Protein AF-A0A1C6L2U5-F1 (afdb_monomer)

Foldseek 3Di:
DDDPDPDDDDPVVVVVVVVVVVVVCVVPVVVVVVVQLVVLLVLVLVVQVVLQVLVLVCVVVVQADADDPPPDPSPWQWQPDCDRSNVVSNVSVVDRDAGRNLPRWIKTWHQHPVRDIWIWTQRPPPDRDTATQPPAAACVVPVPHPNHD

Sequence (149 aa):
MCKDKKRAFTLVELIIVIAIIGILAAIALPKFGEVRKNANINADIANAKIIAEATNVLLAEDKITPFNEDGDYNGNLFVGDSDGYSGALTSYLQSDIKGKYTKDGDFVVQIFPDLSVQVYIYPIEGNSNLINIYPRPTKAQQPNNPYAE

Nearest PDB structures (foldseek):
  4fma-assembly1_A  TM=2.923E-01  e=5.246E+00  Escherichia coli

Secondary structure (DSSP, 8-state):
-------PPPHHHHHHHHHHHHHHHHHHHHHHHHHHHHHHHHHHHHHHHHHHHHHHHHHHTTSS-PPPTT-SS---EETT--SHHHHHHHHHHTS--B-TTTTSPEEEEEE-TTS-EEEEEE-SSS--PPEEEESPPPTTT-TT-TT--

Solvent-accessible surface area (backbone atoms only — not comparable to full-atom values): 8428 Å² total; per-residue (Å²): 134,88,78,83,77,80,82,78,83,54,72,65,62,54,53,53,51,54,51,54,51,49,58,54,47,66,64,48,56,69,53,50,56,55,53,52,49,53,51,23,44,51,50,39,42,55,50,33,47,54,49,47,54,51,49,53,53,35,41,75,66,69,66,39,72,50,40,54,96,82,75,63,96,43,62,79,29,37,48,64,37,74,58,75,58,19,19,56,53,22,61,71,62,74,51,79,60,57,26,60,63,47,67,62,8,44,35,31,37,44,38,38,81,87,71,49,66,37,24,26,32,37,40,71,76,91,40,90,61,74,42,70,38,24,71,69,41,40,38,89,81,37,73,87,45,90,62,35,90

Structure (mmCIF, N/CA/C/O backbone):
data_AF-A0A1C6L2U5-F1
#
_entry.id   AF-A0A1C6L2U5-F1
#
loop_
_atom_site.group_PDB
_atom_site.id
_atom_site.type_symbol
_atom_site.label_atom_id
_atom_site.label_alt_id
_atom_s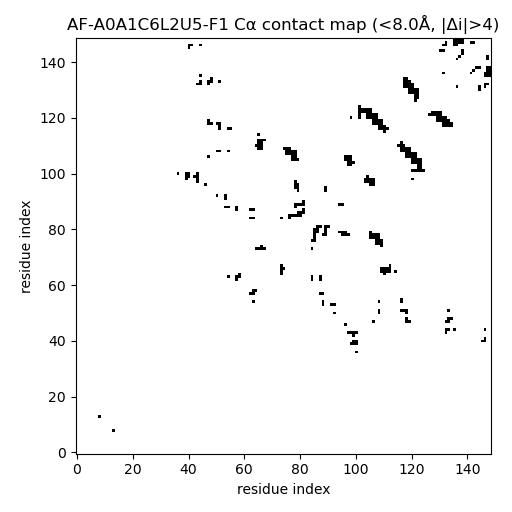ite.label_comp_id
_atom_site.label_asym_id
_atom_site.label_entity_id
_atom_site.label_seq_id
_atom_site.pdbx_PDB_ins_code
_atom_site.Cartn_x
_atom_site.Cartn_y
_atom_site.Cartn_z
_atom_site.occupancy
_atom_site.B_iso_or_equiv
_atom_site.auth_seq_id
_atom_site.auth_comp_id
_atom_site.auth_asym_id
_atom_site.auth_atom_id
_atom_site.pdbx_PDB_model_num
ATOM 1 N N . MET A 1 1 ? -66.072 -0.440 17.029 1.00 46.81 1 MET A N 1
ATOM 2 C CA . MET A 1 1 ? -64.789 0.286 16.887 1.00 46.81 1 MET A CA 1
ATOM 3 C C . MET A 1 1 ? -63.807 -0.283 17.901 1.00 46.81 1 MET A C 1
ATOM 5 O O . MET A 1 1 ? -63.963 -0.021 19.087 1.00 46.81 1 MET A O 1
ATOM 9 N N . CYS A 1 2 ? -62.860 -1.120 17.471 1.00 49.38 2 CYS A N 1
ATOM 10 C CA . CYS A 1 2 ? -61.796 -1.604 18.355 1.00 49.38 2 CYS A CA 1
ATOM 11 C C . CYS A 1 2 ? -60.755 -0.497 18.527 1.00 49.38 2 CYS A C 1
ATOM 13 O O . CYS A 1 2 ? -60.293 0.090 17.555 1.00 49.38 2 CYS A O 1
ATOM 15 N N . LYS A 1 3 ? -60.466 -0.158 19.782 1.00 61.09 3 LYS A N 1
ATOM 16 C CA . LYS A 1 3 ? -59.587 0.944 20.164 1.00 61.09 3 LYS A CA 1
ATOM 17 C C . LYS A 1 3 ? -58.177 0.387 20.327 1.00 61.09 3 LYS A C 1
ATOM 19 O O . LYS A 1 3 ? -57.910 -0.302 21.310 1.00 61.09 3 LYS A O 1
ATOM 24 N N . ASP A 1 4 ? -57.297 0.673 19.371 1.00 64.94 4 ASP A N 1
ATOM 25 C CA . ASP A 1 4 ? -55.881 0.327 19.469 1.00 64.94 4 ASP A CA 1
ATOM 26 C C . ASP A 1 4 ? -55.263 1.016 20.689 1.00 64.94 4 ASP A C 1
ATOM 28 O O . ASP A 1 4 ? -55.137 2.244 20.758 1.00 64.94 4 ASP A O 1
ATOM 32 N N . LYS A 1 5 ? -54.901 0.217 21.697 1.00 70.75 5 LYS A N 1
ATOM 33 C CA . LYS A 1 5 ? -54.135 0.690 22.849 1.00 70.75 5 LYS A CA 1
ATOM 34 C C . LYS A 1 5 ? -52.722 0.996 22.362 1.00 70.75 5 LYS A C 1
ATOM 36 O O . LYS A 1 5 ? -51.904 0.088 22.225 1.00 70.75 5 LYS A O 1
ATOM 41 N N . LYS A 1 6 ? -52.433 2.273 22.102 1.00 71.69 6 LYS A N 1
ATOM 42 C CA . LYS A 1 6 ? -51.063 2.730 21.846 1.00 71.69 6 LYS A CA 1
ATOM 43 C C . LYS A 1 6 ? -50.198 2.350 23.051 1.00 71.69 6 LYS A C 1
ATOM 45 O O . LYS A 1 6 ? -50.432 2.838 24.155 1.00 71.69 6 LYS A O 1
ATOM 50 N N . ARG A 1 7 ? -49.238 1.442 22.850 1.00 76.00 7 ARG A N 1
ATOM 51 C CA . ARG A 1 7 ? -48.236 1.104 23.865 1.00 76.00 7 ARG A CA 1
ATOM 52 C C . ARG A 1 7 ? -47.275 2.284 23.972 1.00 76.00 7 ARG A C 1
ATOM 54 O O . ARG A 1 7 ? -46.593 2.605 23.004 1.00 76.00 7 ARG A O 1
ATOM 61 N N . ALA A 1 8 ? -47.283 2.960 25.115 1.00 74.31 8 ALA A N 1
ATOM 62 C CA . ALA A 1 8 ? -46.289 3.974 25.432 1.00 74.31 8 ALA A CA 1
ATOM 63 C C . ALA A 1 8 ? -45.014 3.271 25.915 1.00 74.31 8 ALA A C 1
ATOM 65 O O . ALA A 1 8 ? -45.090 2.379 26.759 1.00 74.31 8 ALA A O 1
ATOM 66 N N . PHE A 1 9 ? -43.872 3.650 25.347 1.00 80.44 9 PHE A N 1
ATOM 67 C CA . PHE A 1 9 ? -42.562 3.134 25.737 1.00 80.44 9 PHE A CA 1
ATOM 68 C C . PHE A 1 9 ? -42.172 3.710 27.102 1.00 80.44 9 PHE A C 1
ATOM 70 O O . PHE A 1 9 ? -42.386 4.902 27.347 1.00 80.44 9 PHE A O 1
ATOM 77 N N . THR A 1 10 ? -41.630 2.891 28.002 1.00 90.06 10 THR A N 1
ATOM 78 C CA . THR A 1 10 ? -41.213 3.384 29.319 1.00 90.06 10 THR A CA 1
ATOM 79 C C . THR A 1 10 ? -39.835 4.044 29.240 1.00 90.06 10 THR A C 1
ATOM 81 O O . THR A 1 10 ? -38.961 3.621 28.484 1.00 90.06 10 THR A O 1
ATOM 84 N N . LEU A 1 11 ? -39.601 5.084 30.050 1.00 90.12 11 LEU A N 1
ATOM 85 C CA . LEU A 1 11 ? -38.272 5.707 30.149 1.00 90.12 11 LEU A CA 1
ATOM 86 C C . LEU A 1 11 ? -37.211 4.709 30.639 1.00 90.12 11 LEU A C 1
ATOM 88 O O . LEU A 1 11 ? -36.058 4.785 30.228 1.00 90.12 11 LEU A O 1
ATOM 92 N N . VAL A 1 12 ? -37.610 3.750 31.480 1.00 92.50 12 VAL A N 1
ATOM 93 C CA . VAL A 1 12 ? -36.723 2.703 32.006 1.00 92.50 12 VAL A CA 1
ATOM 94 C C . VAL A 1 12 ? -36.251 1.766 30.895 1.00 92.50 12 VAL A C 1
ATOM 96 O O . VAL A 1 12 ? -35.058 1.477 30.824 1.00 92.50 12 VAL A O 1
ATOM 99 N N . GLU A 1 13 ? -37.143 1.343 29.994 1.00 91.12 13 GLU A N 1
ATOM 100 C CA . GLU A 1 13 ? -36.753 0.546 28.822 1.00 91.12 13 GLU A CA 1
ATOM 101 C C . GLU A 1 13 ? -35.725 1.287 27.965 1.00 91.12 13 GLU A C 1
ATOM 103 O O . GLU A 1 13 ? -34.736 0.692 27.542 1.00 91.12 13 GLU A O 1
ATOM 108 N N . LEU A 1 14 ? -35.900 2.595 27.760 1.00 91.69 14 LEU A N 1
ATOM 109 C CA . LEU A 1 14 ? -34.956 3.382 26.967 1.00 91.69 14 LEU A CA 1
ATOM 110 C C . LEU A 1 14 ? -33.581 3.493 27.646 1.00 91.69 14 LEU A C 1
ATOM 112 O O . LEU A 1 14 ? -32.556 3.356 26.979 1.00 91.69 14 LEU A O 1
ATOM 116 N N . ILE A 1 15 ? -33.551 3.691 28.967 1.00 95.06 15 ILE A N 1
ATOM 117 C CA . ILE A 1 15 ? -32.309 3.814 29.745 1.00 95.06 15 ILE A CA 1
ATOM 118 C C . ILE A 1 15 ? -31.504 2.506 29.730 1.00 95.06 15 ILE A C 1
ATOM 120 O O . ILE A 1 15 ? -30.284 2.532 29.570 1.00 95.06 15 ILE A O 1
ATOM 124 N N . ILE A 1 16 ? -32.166 1.354 29.852 1.00 94.88 16 ILE A N 1
ATOM 125 C CA . ILE A 1 16 ? -31.484 0.051 29.816 1.00 94.88 16 ILE A CA 1
ATOM 126 C C . ILE A 1 16 ? -30.870 -0.202 28.432 1.00 94.88 16 ILE A C 1
ATOM 128 O O . ILE A 1 16 ? -29.744 -0.690 28.334 1.00 94.88 16 ILE A O 1
ATOM 132 N N . VAL A 1 17 ? -31.567 0.180 27.359 1.00 94.75 17 VAL A N 1
ATOM 133 C CA . VAL A 1 17 ? -31.072 0.008 25.986 1.00 94.75 17 VAL A CA 1
ATOM 134 C C . VAL A 1 17 ? -29.803 0.826 25.745 1.00 94.75 17 VAL A C 1
ATOM 136 O O . VAL A 1 17 ? -28.809 0.274 25.272 1.00 94.75 17 VAL A O 1
ATOM 139 N N . ILE A 1 18 ? -29.788 2.112 26.113 1.00 95.50 18 ILE A N 1
ATOM 140 C CA . ILE A 1 18 ? -28.583 2.941 25.944 1.00 95.50 18 ILE A CA 1
ATOM 141 C C . ILE A 1 18 ? -27.426 2.461 26.828 1.00 95.50 18 ILE A C 1
ATOM 143 O O . ILE A 1 18 ? -26.274 2.547 26.410 1.00 95.50 18 ILE A O 1
ATOM 147 N N . ALA A 1 19 ? -27.715 1.902 28.010 1.00 95.75 19 ALA A N 1
ATOM 148 C CA . ALA A 1 19 ? -26.697 1.337 28.890 1.00 95.75 19 ALA A CA 1
ATOM 149 C C . ALA A 1 19 ? -26.015 0.114 28.252 1.00 95.75 19 ALA A C 1
ATOM 151 O O . ALA A 1 19 ? -24.787 0.033 28.233 1.00 95.75 19 ALA A O 1
ATOM 152 N N . ILE A 1 20 ? -26.791 -0.804 27.664 1.00 96.38 20 ILE A N 1
ATOM 153 C CA . ILE A 1 20 ? -26.248 -1.980 26.966 1.00 96.38 20 ILE A CA 1
ATOM 154 C C . ILE A 1 20 ? -25.454 -1.557 25.722 1.00 96.38 20 ILE A C 1
ATOM 156 O O . ILE A 1 20 ? -24.334 -2.031 25.523 1.00 96.38 20 ILE A O 1
ATOM 160 N N . ILE A 1 21 ? -25.983 -0.627 24.914 1.00 96.12 21 ILE A N 1
ATOM 161 C CA . ILE A 1 21 ? -25.269 -0.081 23.745 1.00 96.12 21 ILE A CA 1
ATOM 162 C C . ILE A 1 21 ? -23.951 0.579 24.177 1.00 96.12 21 ILE A C 1
ATOM 164 O O . ILE A 1 21 ? -22.934 0.380 23.516 1.00 96.12 21 ILE A O 1
ATOM 168 N N . GLY A 1 22 ? -23.935 1.302 25.302 1.00 95.94 22 GLY A N 1
ATOM 169 C CA . GLY A 1 22 ? -22.733 1.931 25.851 1.00 95.94 22 GLY A CA 1
ATOM 170 C C . GLY A 1 22 ? -21.630 0.928 26.204 1.00 95.94 22 GLY A C 1
ATOM 171 O O . GLY A 1 22 ? -20.473 1.143 25.846 1.00 95.94 22 GLY A O 1
ATOM 172 N N . ILE A 1 23 ? -21.982 -0.199 26.834 1.00 95.38 23 ILE A N 1
ATOM 173 C CA . ILE A 1 23 ? -21.023 -1.267 27.171 1.00 95.38 23 ILE A CA 1
ATOM 174 C C . ILE A 1 23 ? -20.441 -1.898 25.899 1.00 95.38 23 ILE A C 1
ATOM 176 O O . ILE A 1 23 ? -19.227 -2.078 25.791 1.00 95.38 23 ILE A O 1
ATOM 180 N N . LEU A 1 24 ? -21.292 -2.205 24.914 1.00 95.25 24 LEU A N 1
ATOM 181 C CA . LEU A 1 24 ? -20.846 -2.781 23.642 1.00 95.25 24 LEU A CA 1
ATOM 182 C C . LEU A 1 24 ? -19.943 -1.810 22.869 1.00 95.25 24 LEU A C 1
ATOM 184 O O . LEU A 1 24 ? -18.888 -2.209 22.370 1.00 95.25 24 LEU A O 1
ATOM 188 N N . ALA A 1 25 ? -20.319 -0.530 22.814 1.00 92.44 25 ALA A N 1
ATOM 189 C CA . ALA A 1 25 ? -19.538 0.510 22.153 1.00 92.44 25 ALA A CA 1
ATOM 190 C C . ALA A 1 25 ? -18.157 0.689 22.803 1.00 92.44 25 ALA A C 1
ATOM 192 O O . ALA A 1 25 ? -17.162 0.801 22.087 1.00 92.44 25 ALA A O 1
ATOM 193 N N . ALA A 1 26 ? -18.067 0.639 24.137 1.00 92.62 26 ALA A N 1
ATOM 194 C CA . ALA A 1 26 ? -16.805 0.790 24.863 1.00 92.62 26 ALA A CA 1
ATOM 195 C C . ALA A 1 26 ? -15.751 -0.268 24.479 1.00 92.62 26 ALA A C 1
ATOM 197 O O . ALA A 1 26 ? -14.564 0.043 24.415 1.00 92.62 26 ALA A O 1
ATOM 198 N N . ILE A 1 27 ? -16.170 -1.503 24.181 1.00 91.00 27 ILE A N 1
ATOM 199 C CA . ILE A 1 27 ? -15.262 -2.587 23.766 1.00 91.00 27 ILE A CA 1
ATOM 200 C C . ILE A 1 27 ? -14.972 -2.527 22.258 1.00 91.00 27 ILE A C 1
ATOM 202 O O . ILE A 1 27 ? -13.857 -2.823 21.823 1.00 91.00 27 ILE A O 1
ATOM 206 N N . ALA A 1 28 ? -15.969 -2.163 21.448 1.00 88.06 28 ALA A N 1
ATOM 207 C CA . ALA A 1 28 ? -15.865 -2.183 19.991 1.00 88.06 28 ALA A CA 1
ATOM 208 C C . ALA A 1 28 ? -14.997 -1.044 19.428 1.00 88.06 28 ALA A C 1
ATOM 210 O O . ALA A 1 28 ? -14.181 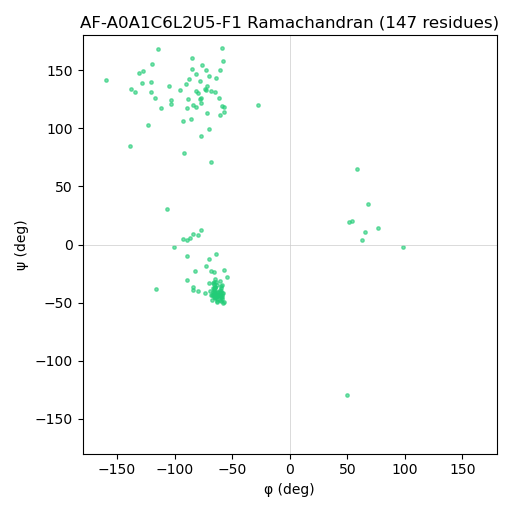-1.272 18.533 1.00 88.06 28 ALA A O 1
ATOM 211 N N . LEU A 1 29 ? -15.143 0.172 19.963 1.00 86.44 29 LEU A N 1
ATOM 212 C CA . LEU A 1 29 ? -14.463 1.372 19.465 1.00 86.44 29 LEU A CA 1
ATOM 213 C C . LEU A 1 29 ? -12.925 1.274 19.428 1.00 86.44 29 LEU A C 1
ATOM 215 O O . LEU A 1 29 ? -12.363 1.565 18.370 1.00 86.44 29 LEU A O 1
ATOM 219 N N . PRO A 1 30 ? -12.215 0.848 20.496 1.00 85.81 30 PRO A N 1
ATOM 220 C CA . PRO A 1 30 ? -10.752 0.794 20.459 1.00 85.81 30 PRO A CA 1
ATOM 221 C C . PRO A 1 30 ? -10.228 -0.218 19.430 1.00 85.81 30 PRO A C 1
ATOM 223 O O . PRO A 1 30 ? -9.253 0.057 18.735 1.00 85.81 30 PRO A O 1
ATOM 226 N N . LYS A 1 31 ? -10.906 -1.361 19.267 1.00 87.38 31 LYS A N 1
ATOM 227 C CA . LYS A 1 31 ? -10.496 -2.406 18.314 1.00 87.38 31 LYS A CA 1
ATOM 228 C C . LYS A 1 31 ? -10.684 -1.985 16.859 1.00 87.38 31 LYS A C 1
ATOM 230 O O . LYS A 1 31 ? -9.904 -2.379 15.996 1.00 87.38 31 LYS A O 1
ATOM 235 N N . PHE A 1 32 ? -11.704 -1.178 16.577 1.00 88.56 32 PHE A N 1
ATOM 236 C CA . PHE A 1 32 ? -12.015 -0.761 15.213 1.00 88.5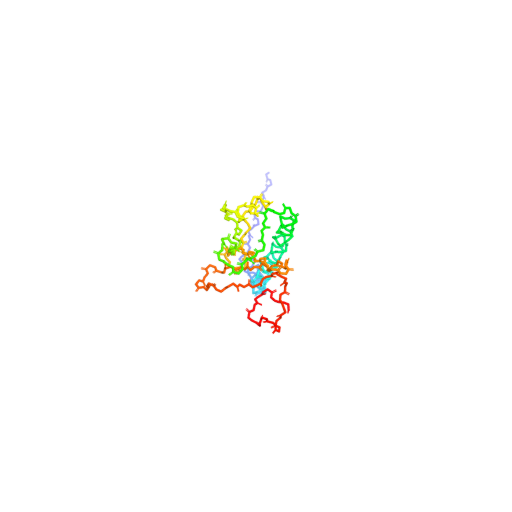6 32 PHE A CA 1
ATOM 237 C C . PHE A 1 32 ? -10.885 0.063 14.573 1.00 88.56 32 PHE A C 1
ATOM 239 O O . PHE A 1 32 ? -10.613 -0.086 13.382 1.00 88.56 32 PHE A O 1
ATOM 246 N N . GLY A 1 33 ? -10.186 0.888 15.361 1.00 88.50 33 GLY A N 1
ATOM 247 C CA . GLY A 1 33 ? -9.054 1.684 14.877 1.00 88.50 33 GLY A CA 1
ATOM 248 C C . GLY A 1 33 ? -7.883 0.827 14.391 1.00 88.50 33 GLY A C 1
ATOM 249 O O . GLY A 1 33 ? -7.369 1.047 13.295 1.00 88.50 33 GLY A O 1
ATOM 250 N N . GLU A 1 34 ? -7.497 -0.184 15.170 1.00 88.88 34 GLU A N 1
ATOM 251 C CA . GLU A 1 34 ? -6.393 -1.087 14.827 1.00 88.88 34 GLU A CA 1
ATOM 252 C C . GLU A 1 34 ? -6.731 -1.978 13.626 1.00 88.88 34 GLU A C 1
ATOM 254 O O . GLU A 1 34 ? -5.931 -2.101 12.700 1.00 88.88 34 GLU A O 1
ATOM 259 N N . VAL A 1 35 ? -7.948 -2.531 13.584 1.00 90.81 35 VAL A N 1
ATOM 260 C CA . VAL A 1 35 ? -8.411 -3.342 12.447 1.00 90.81 35 VAL A CA 1
ATOM 261 C C . VAL A 1 35 ? -8.394 -2.525 11.157 1.00 90.81 35 VAL A C 1
ATOM 263 O O . VAL A 1 35 ? -7.888 -2.997 10.140 1.00 90.81 35 VAL A O 1
ATOM 266 N N . ARG A 1 36 ? -8.883 -1.279 11.194 1.00 91.25 36 ARG A N 1
ATOM 267 C CA . ARG A 1 36 ? -8.848 -0.381 10.033 1.00 91.25 36 ARG A CA 1
ATOM 268 C C . ARG A 1 36 ? -7.416 -0.054 9.609 1.00 91.25 36 ARG A C 1
ATOM 270 O O . ARG A 1 36 ? -7.120 -0.067 8.418 1.00 91.25 36 ARG A O 1
ATOM 277 N N . LYS A 1 37 ? -6.524 0.205 10.570 1.00 91.00 37 LYS A N 1
ATOM 278 C CA . LYS A 1 37 ? -5.101 0.456 10.310 1.00 91.00 37 LYS A CA 1
ATOM 279 C C . LYS A 1 37 ? -4.457 -0.728 9.580 1.00 91.00 37 LYS A C 1
ATOM 281 O O . LYS A 1 37 ? -3.844 -0.536 8.535 1.00 91.00 37 LYS A O 1
ATOM 286 N N . ASN A 1 38 ? -4.648 -1.940 10.095 1.00 91.38 38 ASN A N 1
ATOM 287 C CA . ASN A 1 38 ? -4.086 -3.160 9.514 1.00 91.38 38 ASN A CA 1
ATOM 288 C C . ASN A 1 38 ? -4.695 -3.476 8.140 1.00 91.38 38 ASN A C 1
ATOM 290 O O . ASN A 1 38 ? -3.979 -3.899 7.237 1.00 91.38 38 ASN A O 1
ATOM 294 N N . ALA A 1 39 ? -5.994 -3.224 7.949 1.00 93.06 39 ALA A N 1
ATOM 295 C CA . ALA A 1 39 ? -6.646 -3.360 6.648 1.00 93.06 39 ALA A CA 1
ATOM 296 C C . ALA A 1 39 ? -6.034 -2.415 5.601 1.00 93.06 39 ALA A C 1
ATOM 298 O O . ALA A 1 39 ? -5.743 -2.851 4.491 1.00 93.06 39 ALA A O 1
ATOM 299 N N . ASN A 1 40 ? -5.773 -1.157 5.971 1.00 93.31 40 ASN A N 1
ATOM 300 C CA . ASN A 1 40 ? -5.122 -0.190 5.089 1.00 93.31 40 ASN A CA 1
ATOM 301 C C . ASN A 1 40 ? -3.684 -0.609 4.733 1.00 93.31 40 ASN A C 1
ATOM 303 O O . ASN A 1 40 ? -3.319 -0.571 3.565 1.00 93.31 40 ASN A O 1
ATOM 307 N N . ILE A 1 41 ? -2.895 -1.063 5.715 1.00 92.44 41 ILE A N 1
ATOM 308 C CA . ILE A 1 41 ? -1.525 -1.570 5.496 1.00 92.44 41 ILE A CA 1
ATOM 309 C C . ILE A 1 41 ? -1.534 -2.754 4.522 1.00 92.44 41 ILE A C 1
ATOM 311 O O . ILE A 1 41 ? -0.749 -2.800 3.577 1.00 92.44 41 ILE A O 1
ATOM 315 N N . ASN A 1 42 ? -2.441 -3.710 4.729 1.00 92.88 42 ASN A N 1
ATOM 316 C CA . ASN A 1 42 ? -2.558 -4.882 3.867 1.00 92.88 42 ASN A CA 1
ATOM 317 C C . ASN A 1 42 ? -3.009 -4.525 2.446 1.00 92.88 42 ASN A C 1
ATOM 319 O O . ASN A 1 42 ? -2.518 -5.132 1.496 1.00 92.88 42 ASN A O 1
ATOM 323 N N . ALA A 1 43 ? -3.906 -3.547 2.297 1.00 93.06 43 ALA A N 1
ATOM 324 C CA . ALA A 1 43 ? -4.314 -3.042 0.990 1.00 93.06 43 ALA A CA 1
ATOM 325 C C . ALA A 1 43 ? -3.128 -2.421 0.237 1.00 93.06 43 ALA A C 1
ATOM 327 O O . ALA A 1 43 ? -2.920 -2.736 -0.930 1.00 93.06 43 ALA A O 1
ATOM 328 N N . ASP A 1 44 ? -2.307 -1.619 0.916 1.00 93.06 44 ASP A N 1
ATOM 329 C CA . ASP A 1 44 ? -1.133 -0.989 0.304 1.00 93.06 44 ASP A CA 1
ATOM 330 C C . ASP A 1 44 ? -0.086 -2.009 -0.131 1.00 93.06 44 ASP A C 1
ATOM 332 O O . ASP A 1 44 ? 0.506 -1.872 -1.197 1.00 93.06 44 ASP A O 1
ATOM 336 N N . ILE A 1 45 ? 0.098 -3.077 0.645 1.00 93.69 45 ILE A N 1
ATOM 337 C CA . ILE A 1 45 ? 1.004 -4.164 0.267 1.00 93.69 45 ILE A CA 1
ATOM 338 C C . ILE A 1 45 ? 0.474 -4.934 -0.946 1.00 93.69 45 ILE A C 1
ATOM 340 O O . ILE A 1 45 ? 1.243 -5.258 -1.852 1.00 93.69 45 ILE A O 1
ATOM 344 N N . ALA A 1 46 ? -0.826 -5.234 -0.979 1.00 93.56 46 ALA A N 1
ATOM 345 C CA . ALA A 1 46 ? -1.441 -5.898 -2.126 1.00 93.56 46 ALA A CA 1
ATOM 346 C C . ALA A 1 46 ? -1.306 -5.045 -3.397 1.00 93.56 46 ALA A C 1
ATOM 348 O O . ALA A 1 46 ? -0.912 -5.554 -4.444 1.00 93.56 46 ALA A O 1
ATOM 349 N N . ASN A 1 47 ? -1.549 -3.740 -3.275 1.00 93.75 47 ASN A N 1
ATOM 350 C CA . ASN A 1 47 ? -1.358 -2.764 -4.340 1.00 93.75 47 ASN A CA 1
ATOM 351 C C . ASN A 1 47 ? 0.101 -2.710 -4.816 1.00 93.75 47 ASN A C 1
ATOM 353 O O . ASN A 1 47 ? 0.352 -2.805 -6.013 1.00 93.75 47 ASN A O 1
ATOM 357 N N . ALA A 1 48 ? 1.067 -2.635 -3.896 1.00 93.62 48 ALA A N 1
ATOM 358 C CA . ALA A 1 48 ? 2.490 -2.633 -4.230 1.00 93.62 48 ALA A CA 1
ATOM 359 C C . ALA A 1 48 ? 2.916 -3.904 -4.981 1.00 93.62 48 ALA A C 1
ATOM 361 O O . ALA A 1 48 ? 3.705 -3.831 -5.918 1.00 93.62 48 ALA A O 1
ATOM 362 N N . LYS A 1 49 ? 2.355 -5.065 -4.623 1.00 93.81 49 LYS A N 1
ATOM 363 C CA . LYS A 1 49 ? 2.595 -6.314 -5.352 1.00 93.81 49 LYS A CA 1
ATOM 364 C C . LYS A 1 49 ? 2.050 -6.261 -6.784 1.00 93.81 49 LYS A C 1
ATOM 366 O O . LYS A 1 49 ? 2.764 -6.646 -7.703 1.00 93.81 49 LYS A O 1
ATOM 371 N N . ILE A 1 50 ? 0.822 -5.772 -6.978 1.00 93.44 50 ILE A N 1
ATOM 372 C CA . ILE A 1 50 ? 0.224 -5.600 -8.317 1.00 93.44 50 ILE A CA 1
ATOM 373 C C . ILE A 1 50 ? 1.086 -4.662 -9.169 1.00 93.44 50 ILE A C 1
ATOM 375 O O . ILE A 1 50 ? 1.357 -4.953 -10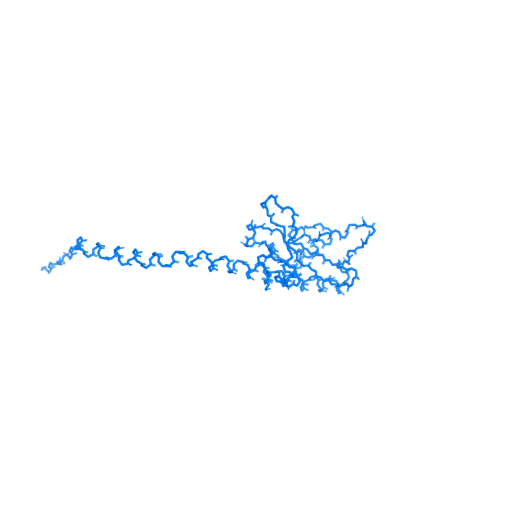.331 1.00 93.44 50 ILE A O 1
ATOM 379 N N . ILE A 1 51 ? 1.552 -3.561 -8.575 1.00 93.25 51 ILE A N 1
ATOM 380 C CA . ILE A 1 51 ? 2.445 -2.603 -9.228 1.00 93.25 51 ILE A CA 1
ATOM 381 C C . ILE A 1 51 ? 3.749 -3.290 -9.652 1.00 93.25 51 ILE A C 1
ATOM 383 O O . ILE A 1 51 ? 4.132 -3.182 -10.811 1.00 93.25 51 ILE A O 1
ATOM 387 N N . ALA A 1 52 ? 4.394 -4.044 -8.759 1.00 93.56 52 ALA A N 1
ATOM 388 C CA . ALA A 1 52 ? 5.630 -4.756 -9.079 1.00 93.56 52 ALA A CA 1
ATOM 389 C C . ALA A 1 52 ? 5.444 -5.782 -10.211 1.00 93.56 52 ALA A C 1
ATOM 391 O O . ALA A 1 52 ? 6.289 -5.891 -11.097 1.00 93.56 52 ALA A O 1
ATOM 392 N N . GLU A 1 53 ? 4.331 -6.520 -10.211 1.00 93.44 53 GLU A N 1
ATOM 393 C CA . GLU A 1 53 ? 3.989 -7.458 -11.287 1.00 93.44 53 GLU A CA 1
ATOM 394 C C . GLU A 1 53 ? 3.788 -6.735 -12.627 1.00 93.44 53 GLU A C 1
ATOM 396 O O . GLU A 1 53 ? 4.335 -7.170 -13.640 1.00 93.44 53 GLU A O 1
ATOM 401 N N . ALA A 1 54 ? 3.079 -5.604 -12.634 1.00 92.31 54 ALA A N 1
ATOM 402 C CA . ALA A 1 54 ? 2.915 -4.771 -13.823 1.00 92.31 54 ALA A CA 1
ATOM 403 C C . ALA A 1 54 ? 4.259 -4.241 -14.347 1.00 92.31 54 ALA A C 1
ATOM 405 O O . ALA A 1 54 ? 4.532 -4.314 -15.545 1.00 92.31 54 ALA A O 1
ATOM 406 N N . THR A 1 55 ? 5.128 -3.765 -13.453 1.00 91.69 55 THR A N 1
ATOM 407 C CA . THR A 1 55 ? 6.486 -3.334 -13.798 1.00 91.69 55 THR A CA 1
ATOM 408 C C . THR A 1 55 ? 7.280 -4.473 -14.433 1.00 91.69 55 THR A C 1
ATOM 410 O O . THR A 1 55 ? 7.889 -4.269 -15.475 1.00 91.69 55 THR A O 1
ATOM 413 N N . ASN A 1 56 ? 7.229 -5.686 -13.879 1.00 92.44 56 ASN A N 1
ATOM 414 C CA . ASN A 1 56 ? 7.932 -6.838 -14.454 1.00 92.44 56 ASN A CA 1
ATOM 415 C C . ASN A 1 56 ? 7.460 -7.171 -15.878 1.00 92.44 56 ASN A C 1
ATOM 417 O O . ASN A 1 56 ? 8.281 -7.499 -16.731 1.00 92.44 56 ASN A O 1
ATOM 421 N N . VAL A 1 57 ? 6.154 -7.069 -16.150 1.00 92.94 57 VAL A N 1
ATOM 422 C CA . VAL A 1 57 ? 5.608 -7.271 -17.503 1.00 92.94 57 VAL A CA 1
ATOM 423 C C . VAL A 1 57 ? 6.147 -6.213 -18.461 1.00 92.94 57 VAL A C 1
ATOM 425 O O . VAL A 1 57 ? 6.658 -6.550 -19.523 1.00 92.94 57 VAL A O 1
ATOM 428 N N . LEU A 1 58 ? 6.083 -4.939 -18.078 1.00 90.31 58 LEU A N 1
ATOM 429 C CA . LEU A 1 58 ? 6.545 -3.836 -18.922 1.00 90.31 58 LEU A CA 1
ATOM 430 C C . LEU A 1 58 ? 8.061 -3.855 -19.150 1.00 90.31 58 LEU A C 1
ATOM 432 O O . LEU A 1 58 ? 8.518 -3.468 -20.223 1.00 90.31 58 LEU A O 1
ATOM 436 N N . LEU A 1 59 ? 8.826 -4.310 -18.157 1.00 89.88 59 LEU A N 1
ATOM 437 C CA . LEU A 1 59 ? 10.268 -4.509 -18.265 1.00 89.88 59 LEU A CA 1
ATOM 438 C C . LEU A 1 59 ? 10.584 -5.619 -19.273 1.00 89.88 59 LEU A C 1
ATOM 440 O O . LEU A 1 59 ? 11.482 -5.465 -20.088 1.00 89.88 59 LEU A O 1
ATOM 444 N N . ALA A 1 60 ? 9.811 -6.709 -19.268 1.00 90.44 60 ALA A N 1
ATOM 445 C CA . ALA A 1 60 ? 9.949 -7.783 -20.251 1.00 90.44 60 ALA A CA 1
ATOM 446 C C . ALA A 1 60 ? 9.526 -7.368 -21.675 1.00 90.44 60 ALA A C 1
ATOM 448 O O . ALA A 1 60 ? 9.958 -7.985 -22.645 1.00 90.44 60 ALA A O 1
ATOM 449 N N . GLU A 1 61 ? 8.680 -6.343 -21.807 1.00 90.06 61 GLU A N 1
ATOM 450 C CA . GLU A 1 61 ? 8.299 -5.737 -23.090 1.00 90.06 61 GLU A CA 1
ATOM 451 C C . GLU A 1 61 ? 9.276 -4.639 -23.558 1.00 90.06 61 GLU A C 1
ATOM 453 O O . GLU A 1 61 ? 8.979 -3.954 -24.538 1.00 90.06 61 GLU A O 1
ATOM 458 N N . ASP A 1 62 ? 10.396 -4.428 -22.851 1.00 86.06 62 ASP A N 1
ATOM 459 C CA . ASP A 1 62 ? 11.363 -3.337 -23.067 1.00 86.06 62 ASP A CA 1
ATOM 460 C C . ASP A 1 62 ? 10.723 -1.928 -23.066 1.00 86.06 62 ASP A C 1
ATOM 462 O O . ASP A 1 62 ? 11.283 -0.959 -23.583 1.00 86.06 62 ASP A O 1
ATOM 466 N N . LYS A 1 63 ? 9.525 -1.785 -22.477 1.00 86.38 63 LYS A N 1
ATOM 467 C CA . LYS A 1 63 ? 8.790 -0.508 -22.397 1.00 86.38 63 LYS A CA 1
ATOM 468 C C . LYS A 1 63 ? 9.263 0.378 -21.259 1.00 86.38 63 LYS A C 1
ATOM 470 O O . LYS A 1 63 ? 9.032 1.582 -21.298 1.00 86.38 63 LYS A O 1
ATOM 475 N N . ILE A 1 64 ? 9.873 -0.219 -20.243 1.00 86.38 64 ILE A N 1
ATOM 476 C CA . ILE A 1 64 ? 10.533 0.469 -19.137 1.00 86.38 64 ILE A CA 1
ATOM 477 C C . ILE A 1 64 ? 11.915 -0.142 -18.958 1.00 86.38 64 ILE A C 1
ATOM 479 O O . ILE A 1 64 ? 12.103 -1.330 -19.211 1.00 86.38 64 ILE A O 1
ATOM 483 N N . THR A 1 65 ? 12.878 0.664 -18.530 1.00 82.38 65 THR A N 1
ATOM 484 C CA . THR A 1 65 ? 14.266 0.224 -18.368 1.00 82.38 65 THR A CA 1
ATOM 485 C C . THR A 1 65 ? 14.724 0.374 -16.918 1.00 82.38 65 THR A C 1
ATOM 487 O O . THR A 1 65 ? 14.147 1.173 -16.173 1.00 82.38 65 THR A O 1
ATOM 490 N N . PRO A 1 66 ? 15.730 -0.407 -16.482 1.00 80.12 66 PRO A N 1
ATOM 491 C CA . PRO A 1 66 ? 16.329 -0.247 -15.165 1.00 80.12 66 PRO A CA 1
ATOM 492 C C . PRO A 1 66 ? 16.897 1.154 -14.937 1.00 80.12 66 PRO A C 1
ATOM 494 O O . PRO A 1 66 ? 17.250 1.875 -15.874 1.00 80.12 66 PRO A O 1
ATOM 497 N N . PHE A 1 67 ? 17.029 1.519 -13.665 1.00 74.31 67 PHE A N 1
ATOM 498 C CA . PHE A 1 67 ? 17.758 2.708 -13.260 1.00 74.31 67 PHE A CA 1
ATOM 499 C C . PHE A 1 67 ? 19.203 2.600 -13.763 1.00 74.31 67 PHE A C 1
ATOM 501 O O . PHE A 1 67 ? 19.926 1.679 -13.384 1.00 74.31 67 PHE A O 1
ATOM 508 N N . ASN A 1 68 ? 19.616 3.542 -14.609 1.00 66.94 68 ASN A N 1
ATOM 509 C CA . ASN A 1 68 ? 20.997 3.659 -15.059 1.00 66.94 68 ASN A CA 1
ATOM 510 C C . ASN A 1 68 ? 21.704 4.686 -14.167 1.00 66.94 68 ASN A C 1
ATOM 512 O O . ASN A 1 68 ? 21.175 5.772 -13.929 1.00 66.94 68 ASN A O 1
ATOM 516 N N . GLU A 1 69 ? 22.903 4.364 -13.682 1.00 61.28 69 GLU A N 1
ATOM 517 C CA . GLU A 1 69 ? 23.683 5.233 -12.782 1.00 61.28 69 GLU A CA 1
ATOM 518 C C . GLU A 1 69 ? 24.120 6.564 -13.441 1.00 61.28 69 GLU A C 1
ATOM 520 O O . GLU A 1 69 ? 24.582 7.473 -12.754 1.00 61.28 69 GLU A O 1
ATOM 525 N N . ASP A 1 70 ? 23.913 6.707 -14.755 1.00 60.50 70 ASP A N 1
ATOM 526 C CA . ASP A 1 70 ? 24.408 7.809 -15.588 1.00 60.50 70 ASP A CA 1
ATOM 527 C C . ASP A 1 70 ? 23.476 9.039 -15.687 1.00 60.50 70 ASP A C 1
ATOM 529 O O . ASP A 1 70 ? 23.792 9.999 -16.389 1.00 60.50 70 ASP A O 1
ATO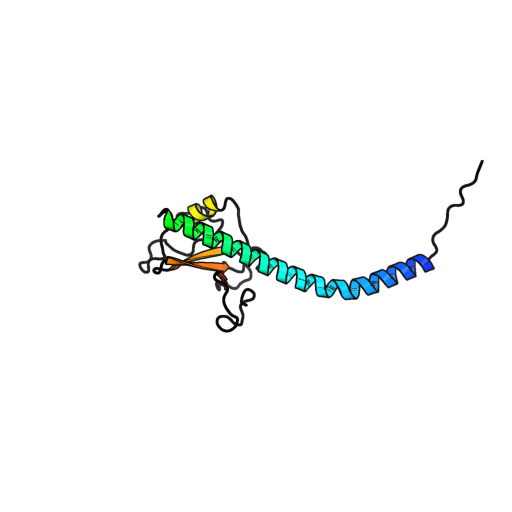M 533 N N . GLY A 1 71 ? 22.347 9.068 -14.969 1.00 53.66 71 GLY A N 1
ATOM 534 C CA . GLY A 1 71 ? 21.539 10.289 -14.809 1.00 53.66 71 GLY A CA 1
ATOM 535 C C . GLY A 1 71 ? 20.668 10.702 -16.006 1.00 53.66 71 GLY A C 1
ATOM 536 O O . GLY A 1 71 ? 20.160 11.823 -16.018 1.00 53.66 71 GLY A O 1
ATOM 537 N N . ASP A 1 72 ? 20.456 9.816 -16.981 1.00 55.88 72 ASP A N 1
ATOM 538 C CA . ASP A 1 72 ? 19.330 9.932 -17.917 1.00 55.88 72 ASP A CA 1
ATOM 539 C C . ASP A 1 72 ? 18.028 9.576 -17.175 1.00 55.88 72 ASP A C 1
ATOM 541 O O . ASP A 1 72 ? 18.069 8.818 -16.206 1.00 55.88 72 ASP A O 1
ATOM 545 N N . TYR A 1 73 ? 16.888 10.153 -17.555 1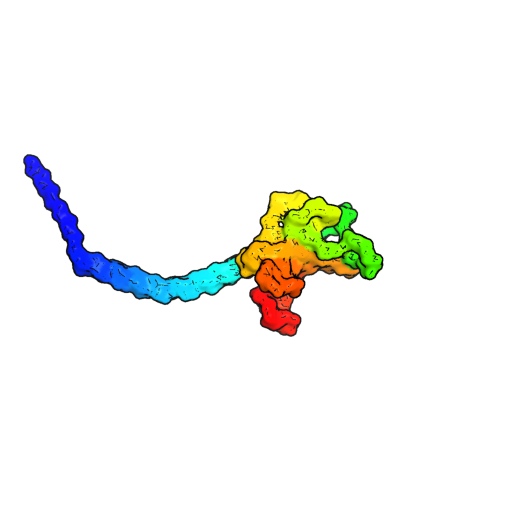.00 54.72 73 TYR A N 1
ATOM 546 C CA . TYR A 1 73 ? 15.636 10.120 -16.783 1.00 54.72 73 TYR A CA 1
ATOM 547 C C . TYR A 1 73 ? 14.990 8.715 -16.699 1.00 54.72 73 TYR A C 1
ATOM 549 O O . TYR A 1 73 ? 13.908 8.477 -17.224 1.00 54.72 73 TYR A O 1
ATOM 557 N N . ASN A 1 74 ? 15.618 7.813 -15.945 1.00 56.16 74 ASN A N 1
ATOM 558 C CA . ASN A 1 74 ? 15.075 6.565 -15.405 1.00 56.16 74 ASN A CA 1
ATOM 559 C C . ASN A 1 74 ? 14.850 6.718 -13.889 1.00 56.16 74 ASN A C 1
ATOM 561 O O . ASN A 1 74 ? 15.027 5.772 -13.126 1.00 56.16 74 ASN A O 1
ATOM 565 N N . GLY A 1 75 ? 14.547 7.942 -13.435 1.00 68.50 75 GLY A N 1
ATOM 566 C CA . GLY A 1 75 ? 14.249 8.241 -12.037 1.00 68.50 75 GLY A CA 1
ATOM 567 C C . GLY A 1 75 ? 13.056 7.438 -11.513 1.00 68.50 75 GLY A C 1
ATOM 568 O O . GLY A 1 75 ? 12.336 6.803 -12.274 1.00 68.50 75 GLY A O 1
ATOM 569 N N . ASN A 1 76 ? 12.860 7.480 -10.196 1.00 81.00 76 ASN A N 1
ATOM 570 C CA . ASN A 1 76 ? 11.673 6.986 -9.494 1.00 81.00 76 ASN A CA 1
ATOM 571 C C . ASN A 1 76 ? 10.402 7.010 -10.362 1.00 81.00 76 ASN A C 1
ATOM 573 O O . ASN A 1 76 ? 9.981 8.073 -10.809 1.00 81.00 76 ASN A O 1
ATOM 577 N N . LEU A 1 77 ? 9.796 5.844 -10.581 1.00 86.88 77 LEU A N 1
ATOM 578 C CA . LEU A 1 77 ? 8.616 5.691 -11.425 1.00 86.88 77 LEU A CA 1
ATOM 579 C C . LEU A 1 77 ? 7.356 5.965 -10.602 1.00 86.88 77 LEU A C 1
ATOM 581 O O . LEU A 1 77 ? 7.000 5.153 -9.747 1.00 86.88 77 LEU A O 1
ATOM 585 N N . PHE A 1 78 ? 6.691 7.094 -10.822 1.00 86.31 78 PHE A N 1
ATOM 586 C CA . PHE A 1 78 ? 5.548 7.509 -10.005 1.00 86.31 78 PHE A CA 1
ATOM 587 C C . PHE A 1 78 ? 4.234 6.937 -10.548 1.00 86.31 78 PHE A C 1
ATOM 589 O O . PHE A 1 78 ? 3.876 7.146 -11.705 1.00 86.31 78 PHE A O 1
ATOM 596 N N . VAL A 1 79 ? 3.476 6.234 -9.703 1.00 86.56 79 VAL A N 1
ATOM 597 C CA . VAL A 1 79 ? 2.159 5.702 -10.084 1.00 86.56 79 VAL A CA 1
ATOM 598 C C . VAL A 1 79 ? 1.114 6.821 -10.073 1.00 86.56 79 VAL A C 1
ATOM 600 O O . VAL A 1 79 ? 0.865 7.463 -9.044 1.00 86.56 79 VAL A O 1
ATOM 603 N N . GLY A 1 80 ? 0.478 7.033 -11.224 1.00 84.25 80 GLY A N 1
ATOM 604 C CA . GLY A 1 80 ? -0.437 8.151 -11.477 1.00 84.25 80 GLY A CA 1
ATOM 605 C C . GLY A 1 80 ? 0.214 9.321 -12.220 1.00 84.25 80 GLY A C 1
ATOM 606 O O . GLY A 1 80 ? -0.465 10.294 -12.536 1.00 84.25 80 GLY A O 1
ATOM 607 N N . ASP A 1 81 ? 1.511 9.234 -12.521 1.00 85.50 81 ASP A N 1
ATOM 608 C CA . ASP A 1 81 ? 2.186 10.169 -13.419 1.00 85.50 81 ASP A CA 1
ATOM 609 C C . ASP A 1 81 ? 2.068 9.686 -14.877 1.00 85.50 81 ASP A C 1
ATOM 611 O O . ASP A 1 81 ? 2.084 8.483 -15.152 1.00 85.50 81 ASP A O 1
ATOM 615 N N . SER A 1 82 ? 1.895 10.628 -15.803 1.00 82.44 82 SER A N 1
ATOM 616 C CA . SER A 1 82 ? 1.674 10.381 -17.236 1.00 82.44 82 SER A CA 1
ATOM 617 C C . SER A 1 82 ? 2.937 10.567 -18.082 1.00 82.44 82 SER A C 1
ATOM 619 O O . SER A 1 82 ? 2.898 10.318 -19.288 1.00 82.44 82 SER A O 1
ATOM 621 N N . ASP A 1 83 ? 4.050 10.968 -17.469 1.00 78.94 83 ASP A N 1
ATOM 622 C CA . ASP A 1 83 ? 5.272 11.318 -18.182 1.00 78.94 83 ASP A CA 1
ATOM 623 C C . ASP A 1 83 ? 6.208 10.114 -18.390 1.00 78.94 83 ASP A C 1
ATOM 625 O O . ASP A 1 83 ? 6.414 9.282 -17.503 1.00 78.94 83 ASP A O 1
ATOM 629 N N . GLY A 1 84 ? 6.799 10.021 -19.587 1.00 81.69 84 GLY A N 1
ATOM 630 C CA . GLY A 1 84 ? 7.854 9.058 -19.924 1.00 81.69 84 GLY A CA 1
ATOM 631 C C . GLY A 1 84 ? 7.531 7.607 -19.544 1.00 81.69 84 GLY A C 1
ATOM 632 O O . GLY A 1 84 ? 6.465 7.077 -19.864 1.00 81.69 84 GLY A O 1
ATOM 633 N N . TYR A 1 85 ? 8.468 6.958 -18.851 1.00 82.19 85 TYR A N 1
ATOM 634 C CA . TYR A 1 85 ? 8.290 5.592 -18.363 1.00 82.19 85 TYR A CA 1
ATOM 635 C C . TYR A 1 85 ? 7.161 5.481 -17.322 1.00 82.19 85 TYR A C 1
ATOM 637 O O . TYR A 1 85 ? 6.473 4.456 -17.291 1.00 82.19 85 TYR A O 1
ATOM 645 N N . SER A 1 86 ? 6.925 6.516 -16.497 1.00 83.00 86 SER A N 1
ATOM 646 C CA . SER A 1 86 ? 5.866 6.515 -15.466 1.00 83.00 86 SER A CA 1
ATOM 647 C C . SER A 1 86 ? 4.490 6.397 -16.107 1.00 83.00 86 SER A C 1
ATOM 649 O O . SER A 1 86 ? 3.667 5.589 -15.673 1.00 83.00 86 SER A O 1
ATOM 651 N N . GLY A 1 87 ? 4.287 7.105 -17.221 1.00 84.12 87 GLY A N 1
ATOM 652 C CA . GLY A 1 87 ? 3.066 7.030 -18.013 1.00 84.12 87 GLY A CA 1
ATOM 653 C C . GLY A 1 87 ? 2.771 5.634 -18.556 1.00 84.12 87 GLY A C 1
ATOM 654 O O . GLY A 1 87 ? 1.606 5.232 -18.590 1.00 84.12 87 GLY A O 1
ATOM 655 N N . ALA A 1 88 ? 3.794 4.855 -18.927 1.00 84.44 88 ALA A N 1
ATOM 656 C CA . ALA A 1 88 ? 3.607 3.481 -19.397 1.00 84.44 88 ALA A CA 1
ATOM 657 C C . ALA A 1 88 ? 3.063 2.568 -18.287 1.00 84.44 88 ALA A C 1
ATOM 659 O O . ALA A 1 88 ? 2.123 1.803 -18.521 1.00 84.44 88 ALA A O 1
ATOM 660 N N . LEU A 1 89 ? 3.596 2.692 -17.066 1.00 85.88 89 LEU A N 1
ATOM 661 C CA . LEU A 1 89 ? 3.099 1.950 -15.907 1.00 85.88 89 LEU A CA 1
ATOM 662 C C . LEU A 1 89 ? 1.695 2.402 -15.499 1.00 85.88 89 LEU A C 1
ATOM 664 O O . LEU A 1 89 ? 0.812 1.561 -15.330 1.00 85.88 89 LEU A O 1
ATOM 668 N N . THR A 1 90 ? 1.462 3.709 -15.394 1.00 85.88 90 THR A N 1
ATOM 669 C CA . THR A 1 90 ? 0.142 4.263 -15.059 1.00 85.88 90 THR A CA 1
ATOM 670 C C . THR A 1 90 ? -0.917 3.828 -16.078 1.00 85.88 90 THR A C 1
ATOM 672 O O . THR A 1 90 ? -2.011 3.405 -15.701 1.00 85.88 90 THR A O 1
ATOM 675 N N . SER A 1 91 ? -0.576 3.826 -17.370 1.00 86.19 91 SER A N 1
ATOM 676 C CA . SER A 1 91 ? -1.466 3.356 -18.440 1.00 86.19 91 SER A CA 1
ATOM 677 C C . SER A 1 91 ? -1.767 1.860 -18.342 1.00 86.19 91 SER A C 1
ATOM 679 O O . SER A 1 91 ? -2.892 1.444 -18.617 1.00 86.19 91 SER A O 1
ATOM 681 N N . TYR A 1 92 ? -0.788 1.044 -17.938 1.00 87.94 92 TYR A N 1
ATOM 682 C CA . TYR A 1 92 ? -0.987 -0.393 -17.746 1.00 87.94 92 TYR A CA 1
ATOM 683 C C . TYR A 1 92 ? -1.883 -0.691 -16.537 1.00 87.94 92 TYR A C 1
ATOM 685 O O . TYR A 1 92 ? -2.745 -1.564 -16.602 1.00 87.94 92 TYR A O 1
ATOM 693 N N . LEU A 1 93 ? -1.714 0.056 -15.443 1.00 87.88 93 LEU A N 1
ATOM 694 C CA . LEU A 1 93 ? -2.503 -0.112 -14.221 1.00 87.88 93 LEU A CA 1
ATOM 695 C C . LEU A 1 93 ? -3.945 0.399 -14.356 1.00 87.88 93 LEU A C 1
ATOM 697 O O . LEU A 1 93 ? -4.796 0.016 -13.550 1.00 87.88 93 LEU A O 1
ATOM 701 N N . GLN A 1 94 ? -4.224 1.253 -15.352 1.00 83.50 94 GLN A N 1
ATOM 702 C CA . GLN A 1 94 ? -5.551 1.810 -15.675 1.00 83.50 94 GLN A CA 1
ATOM 703 C C . GLN A 1 94 ? -6.282 2.441 -14.474 1.00 83.50 94 GLN A C 1
ATOM 705 O O . GLN A 1 94 ? -7.505 2.593 -14.480 1.00 83.50 94 GLN A O 1
ATOM 710 N N . SER A 1 95 ? -5.549 2.777 -13.412 1.00 76.25 95 SER A N 1
ATOM 711 C CA . SER A 1 95 ? -6.098 3.278 -12.161 1.00 76.25 95 SER A CA 1
ATOM 712 C C . SER A 1 95 ? -5.041 4.025 -11.357 1.00 76.25 95 SER A C 1
ATOM 714 O O . SER A 1 95 ? -3.885 3.605 -11.275 1.00 76.25 95 SER A O 1
ATOM 716 N N . ASP A 1 96 ? -5.469 5.113 -10.717 1.00 76.44 96 ASP A N 1
ATOM 717 C CA . ASP A 1 96 ? -4.658 5.834 -9.742 1.00 76.44 96 ASP A CA 1
ATOM 718 C C . ASP A 1 96 ? -4.659 5.073 -8.418 1.00 76.44 96 ASP A C 1
ATOM 720 O O . ASP A 1 96 ? -5.547 5.211 -7.568 1.00 76.44 96 ASP A O 1
ATOM 724 N N . ILE A 1 97 ? -3.649 4.229 -8.248 1.00 83.94 97 ILE A N 1
ATOM 725 C CA . ILE A 1 97 ? -3.424 3.506 -7.005 1.00 83.94 97 ILE A CA 1
ATOM 726 C C . ILE A 1 97 ? -2.699 4.447 -6.034 1.00 83.94 97 ILE A C 1
ATOM 728 O O . ILE A 1 97 ? -1.584 4.884 -6.303 1.00 83.94 97 ILE A O 1
ATOM 732 N N . LYS A 1 98 ? -3.330 4.749 -4.893 1.00 85.94 98 LYS A N 1
ATOM 733 C CA . LYS A 1 98 ? -2.786 5.608 -3.824 1.00 85.94 98 LYS A CA 1
ATOM 734 C C . LYS A 1 98 ? -2.840 4.908 -2.469 1.00 85.94 98 LYS A C 1
ATOM 736 O O . LYS A 1 98 ? -3.744 4.103 -2.216 1.00 85.94 98 LYS A O 1
ATOM 741 N N . GLY A 1 99 ? -1.880 5.226 -1.604 1.00 83.38 99 GLY A N 1
ATOM 742 C CA . GLY A 1 99 ? -1.721 4.608 -0.290 1.00 83.38 99 GLY A CA 1
ATOM 743 C C . GLY A 1 99 ? -2.878 4.886 0.655 1.00 83.38 99 GLY A C 1
ATOM 744 O O . GLY A 1 99 ? -3.269 6.026 0.867 1.00 83.38 99 GLY A O 1
ATOM 745 N N . LYS A 1 100 ? -3.415 3.857 1.296 1.00 87.56 100 LYS A N 1
ATOM 746 C CA . LYS A 1 100 ? -4.493 3.966 2.283 1.00 87.56 100 LYS A CA 1
ATOM 747 C C . LYS A 1 100 ? -3.965 4.169 3.695 1.00 87.56 100 LYS A C 1
ATOM 749 O O . LYS A 1 100 ? -4.635 4.804 4.511 1.00 87.56 100 LYS A O 1
ATOM 754 N N . TYR A 1 101 ? -2.787 3.642 4.012 1.00 85.25 101 TYR A N 1
ATOM 755 C CA . TYR A 1 101 ? -2.149 3.824 5.311 1.00 85.25 101 TYR A CA 1
ATOM 756 C C . TYR A 1 101 ? -1.449 5.184 5.417 1.00 85.25 101 TYR A C 1
ATOM 758 O O . TYR A 1 101 ? -1.563 5.856 6.441 1.00 85.25 101 TYR A O 1
ATOM 766 N N . THR A 1 102 ? -0.792 5.626 4.344 1.00 82.62 102 THR A N 1
ATOM 767 C CA . THR A 1 102 ? -0.061 6.906 4.264 1.00 82.62 102 THR A CA 1
ATOM 768 C C . THR A 1 102 ? -0.931 8.115 3.923 1.00 82.62 102 THR A C 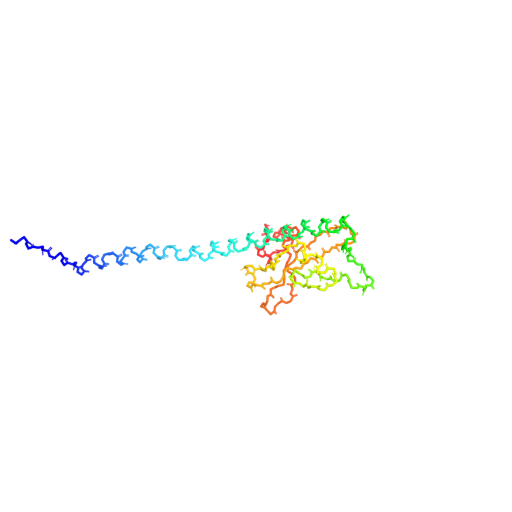1
ATOM 770 O O . THR A 1 102 ? -0.381 9.193 3.721 1.00 82.62 102 THR A O 1
ATOM 773 N N . LYS A 1 103 ? -2.264 7.955 3.909 1.00 82.69 103 LYS A N 1
ATOM 774 C CA . LYS A 1 103 ? -3.249 8.999 3.569 1.00 82.69 103 LYS A CA 1
ATOM 775 C C . LYS A 1 103 ? -3.037 9.562 2.159 1.00 82.69 103 LYS A C 1
ATOM 777 O O . LYS A 1 103 ? -2.716 10.723 1.999 1.00 82.69 103 LYS A O 1
ATOM 782 N N . ASP A 1 104 ? -3.226 8.727 1.151 1.00 82.56 104 ASP A N 1
ATOM 783 C CA . ASP A 1 104 ? -3.043 9.047 -0.268 1.00 82.56 104 ASP A CA 1
ATOM 784 C C . ASP A 1 104 ? -1.580 9.303 -0.664 1.00 82.56 104 ASP A C 1
ATOM 786 O O . ASP A 1 104 ? -1.287 10.101 -1.546 1.00 82.56 104 ASP A O 1
ATOM 790 N N . GLY A 1 105 ? -0.650 8.582 -0.028 1.00 83.44 105 GLY A N 1
ATOM 791 C CA . GLY A 1 105 ? 0.749 8.563 -0.450 1.00 83.44 105 GLY A CA 1
ATOM 792 C C . GLY A 1 105 ? 0.937 7.950 -1.837 1.00 83.44 105 GLY A C 1
ATOM 793 O O . GLY A 1 105 ? 0.271 6.971 -2.186 1.00 83.44 105 GLY A O 1
ATOM 794 N N . ASP A 1 106 ? 1.867 8.506 -2.605 1.00 88.38 106 ASP A N 1
ATOM 795 C CA . ASP A 1 106 ? 2.158 8.056 -3.963 1.00 88.38 106 ASP A CA 1
ATOM 796 C C . ASP A 1 106 ? 3.074 6.836 -3.955 1.00 88.38 106 ASP A C 1
ATOM 798 O O . ASP A 1 106 ? 4.102 6.815 -3.268 1.00 88.38 106 ASP A O 1
ATOM 802 N N . PHE A 1 107 ? 2.705 5.818 -4.734 1.00 90.75 107 PHE A N 1
ATOM 803 C CA . PHE A 1 107 ? 3.566 4.664 -4.958 1.00 90.75 107 PHE A CA 1
ATOM 804 C C . PHE A 1 107 ? 4.648 4.997 -5.971 1.00 90.75 107 PHE A C 1
ATOM 806 O O . PHE A 1 107 ? 4.398 5.661 -6.979 1.00 90.75 107 PHE A O 1
ATOM 813 N N . VAL A 1 108 ? 5.841 4.485 -5.700 1.00 88.75 108 VAL A N 1
ATOM 814 C CA . VAL A 1 108 ? 7.019 4.708 -6.522 1.00 88.75 108 VAL A CA 1
ATOM 815 C C . VAL A 1 108 ? 7.750 3.410 -6.748 1.00 88.75 108 VAL A C 1
ATOM 817 O O . VAL A 1 108 ? 8.033 2.683 -5.799 1.00 88.75 108 VAL A O 1
ATOM 820 N N . VAL A 1 109 ? 8.081 3.134 -8.000 1.00 90.56 109 VAL A N 1
ATOM 821 C CA . VAL A 1 109 ? 8.829 1.939 -8.373 1.00 90.56 109 VAL A CA 1
ATOM 822 C C . VAL A 1 109 ? 10.269 2.307 -8.688 1.00 90.56 109 VAL A C 1
ATOM 824 O O . VAL A 1 109 ? 10.538 3.298 -9.366 1.00 90.56 109 VAL A O 1
ATOM 827 N N . GLN A 1 110 ? 11.193 1.493 -8.192 1.00 88.00 110 GLN A N 1
ATOM 828 C CA . GLN A 1 110 ? 12.595 1.518 -8.580 1.00 88.00 110 GLN A CA 1
ATOM 829 C C . GLN A 1 110 ? 12.961 0.154 -9.150 1.00 88.00 110 GLN A C 1
ATOM 831 O O . GLN A 1 110 ? 12.658 -0.885 -8.561 1.00 88.00 110 GLN A O 1
ATOM 836 N N . ILE A 1 111 ? 13.606 0.176 -10.308 1.00 87.69 111 ILE A N 1
ATOM 837 C CA . ILE A 1 111 ? 14.090 -1.012 -11.001 1.00 87.69 111 ILE A CA 1
ATOM 838 C C . ILE A 1 111 ? 15.608 -0.934 -10.942 1.00 87.69 111 ILE A C 1
ATOM 840 O O . ILE A 1 111 ? 16.189 0.022 -11.450 1.00 87.69 111 ILE A O 1
ATOM 844 N N . PHE A 1 112 ? 16.255 -1.890 -10.293 1.00 84.44 112 PHE A N 1
ATOM 845 C CA . PHE A 1 112 ? 17.706 -1.885 -10.126 1.00 84.44 112 PHE A CA 1
ATOM 846 C C . PHE A 1 112 ? 18.409 -2.512 -11.342 1.00 84.44 112 PHE A C 1
ATOM 848 O O . PHE A 1 112 ? 17.781 -3.270 -12.085 1.00 84.44 112 PHE A O 1
ATOM 855 N N . PRO A 1 113 ? 19.714 -2.242 -11.556 1.00 82.81 113 PRO A N 1
ATOM 856 C CA . PRO A 1 113 ? 20.482 -2.821 -12.666 1.00 82.81 113 PRO A CA 1
ATOM 857 C C . PRO A 1 113 ? 20.499 -4.357 -12.700 1.00 82.81 113 PRO A C 1
ATOM 859 O O . PRO A 1 113 ? 20.716 -4.955 -13.750 1.00 82.81 113 PRO A O 1
ATOM 862 N N . ASP A 1 114 ? 20.251 -5.007 -11.560 1.00 84.69 114 ASP A N 1
ATOM 863 C CA . ASP A 1 114 ? 20.093 -6.460 -11.439 1.00 84.69 114 ASP A CA 1
ATOM 864 C C . ASP A 1 114 ? 18.695 -6.966 -11.853 1.00 84.69 114 ASP A C 1
ATOM 866 O O . ASP A 1 114 ? 18.382 -8.141 -11.664 1.00 84.69 114 ASP A O 1
ATOM 870 N N . LEU A 1 115 ? 17.865 -6.084 -12.424 1.00 84.12 115 LEU A N 1
ATOM 871 C CA . LEU A 1 115 ? 16.464 -6.294 -12.801 1.00 84.12 115 LEU A CA 1
ATOM 872 C C . LEU A 1 115 ? 15.519 -6.526 -11.614 1.00 84.12 115 LEU A C 1
ATOM 874 O O . LEU A 1 115 ? 14.361 -6.896 -11.814 1.00 84.12 115 LEU A O 1
ATOM 878 N N . SER A 1 116 ? 15.966 -6.300 -10.376 1.00 87.62 116 SER A N 1
ATOM 879 C CA . SER A 1 116 ? 15.078 -6.378 -9.221 1.00 87.62 116 SER A CA 1
ATOM 880 C C . SER A 1 116 ? 14.144 -5.166 -9.170 1.00 87.62 116 SER A C 1
ATOM 882 O O . SER A 1 116 ? 14.556 -4.018 -9.344 1.00 87.62 116 SER A O 1
ATOM 884 N N . VAL A 1 117 ? 12.858 -5.425 -8.926 1.00 90.62 117 VAL A N 1
ATOM 885 C CA . VAL A 1 117 ? 11.826 -4.392 -8.790 1.00 90.62 117 VAL A CA 1
ATOM 886 C C . VAL A 1 117 ? 11.501 -4.194 -7.317 1.00 90.62 117 VAL A C 1
ATOM 888 O O . VAL A 1 117 ? 11.113 -5.139 -6.625 1.00 90.62 117 VAL A O 1
ATOM 891 N N . GLN A 1 118 ? 11.617 -2.954 -6.850 1.00 91.31 118 GLN A N 1
ATOM 892 C CA . GLN A 1 118 ? 11.191 -2.548 -5.515 1.00 91.31 118 GLN A CA 1
ATOM 893 C C . GLN A 1 118 ? 10.133 -1.452 -5.606 1.00 91.31 118 GLN A C 1
ATOM 895 O O . GLN A 1 118 ? 10.227 -0.541 -6.428 1.00 91.31 118 GLN A O 1
ATOM 900 N N . VAL A 1 119 ? 9.119 -1.540 -4.749 1.00 92.00 119 VAL A N 1
ATOM 901 C CA . VAL A 1 119 ? 8.034 -0.562 -4.664 1.00 92.00 119 VAL A CA 1
ATOM 902 C C . VAL A 1 119 ? 8.064 0.099 -3.300 1.00 92.00 119 VAL A C 1
ATOM 904 O O . VAL A 1 119 ? 7.999 -0.552 -2.253 1.00 92.00 119 VAL A O 1
ATOM 907 N N . TYR A 1 120 ? 8.114 1.418 -3.339 1.00 90.88 120 TYR A N 1
ATOM 908 C CA . TYR A 1 120 ? 8.121 2.307 -2.199 1.00 90.88 120 TYR A CA 1
ATOM 909 C C . TYR A 1 120 ? 6.848 3.145 -2.174 1.00 90.88 120 TYR A C 1
ATOM 911 O O . TYR A 1 120 ? 6.100 3.219 -3.150 1.00 90.88 120 TYR A O 1
ATOM 919 N N . ILE A 1 121 ? 6.624 3.818 -1.052 1.00 89.50 121 ILE A N 1
ATOM 920 C CA . ILE A 1 121 ? 5.595 4.843 -0.929 1.00 89.50 121 ILE A CA 1
ATOM 921 C C . ILE A 1 121 ? 6.178 6.130 -0.363 1.00 89.50 121 ILE A C 1
ATOM 923 O O . ILE A 1 121 ? 6.973 6.093 0.582 1.00 89.50 121 ILE A O 1
ATOM 927 N N . TYR A 1 122 ? 5.752 7.261 -0.920 1.00 82.62 122 TYR A N 1
ATOM 928 C CA . TYR A 1 122 ? 5.972 8.576 -0.333 1.00 82.62 122 TYR A CA 1
ATOM 929 C C . TYR A 1 122 ? 4.808 8.918 0.601 1.00 82.62 122 TYR A C 1
ATOM 931 O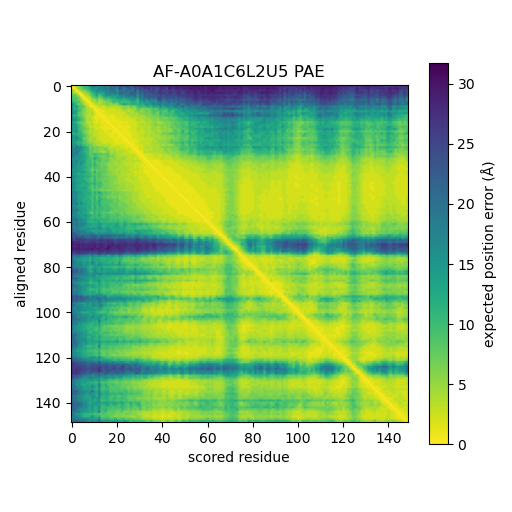 O . TYR A 1 122 ? 3.666 9.018 0.149 1.00 82.62 122 TYR A O 1
ATOM 939 N N . PRO A 1 123 ? 5.042 9.099 1.910 1.00 72.75 123 PRO A N 1
ATOM 940 C CA . PRO A 1 123 ? 4.019 9.649 2.782 1.00 72.75 123 PRO A CA 1
ATOM 941 C C . PRO A 1 123 ? 3.853 11.151 2.513 1.00 72.75 123 PRO A C 1
ATOM 943 O O . PRO A 1 123 ? 4.829 11.896 2.484 1.00 72.75 123 PRO A O 1
ATOM 946 N N . ILE A 1 124 ? 2.611 11.619 2.367 1.00 64.06 124 ILE A N 1
ATOM 947 C CA . ILE A 1 124 ? 2.318 13.044 2.113 1.00 64.06 124 ILE A CA 1
ATOM 948 C C . ILE A 1 124 ? 2.589 13.957 3.329 1.00 64.06 124 ILE A C 1
ATOM 950 O O . ILE A 1 124 ? 2.617 15.180 3.205 1.00 64.06 124 ILE A O 1
ATOM 954 N N . GLU A 1 125 ? 2.801 13.391 4.522 1.00 62.59 125 GLU A N 1
ATOM 955 C CA . GLU A 1 125 ? 2.997 14.142 5.769 1.00 62.59 125 GLU A CA 1
ATOM 956 C C . GLU A 1 125 ? 4.481 14.424 6.053 1.00 62.59 125 GLU A C 1
ATOM 958 O O . GLU A 1 125 ? 5.105 13.756 6.875 1.00 62.59 125 GLU A O 1
ATOM 963 N N . GLY A 1 126 ? 5.047 15.434 5.381 1.00 56.09 126 GLY A N 1
ATOM 964 C CA . GLY A 1 126 ? 6.279 16.135 5.795 1.00 56.09 126 GLY A CA 1
ATOM 965 C C . GLY A 1 126 ? 7.571 15.309 5.862 1.00 56.09 126 GLY A C 1
ATOM 966 O O . GLY A 1 126 ? 8.608 15.831 6.269 1.00 56.09 126 GLY A O 1
ATOM 967 N N . ASN A 1 127 ? 7.527 14.039 5.467 1.00 58.81 127 ASN A N 1
ATOM 968 C CA . ASN A 1 127 ? 8.646 13.117 5.478 1.00 58.81 127 ASN A CA 1
ATOM 969 C C . ASN A 1 127 ? 8.846 12.583 4.057 1.00 58.81 127 ASN A C 1
ATOM 971 O O . ASN A 1 127 ? 8.117 11.713 3.605 1.00 58.81 127 ASN A O 1
ATOM 975 N N . SER A 1 128 ? 9.844 13.100 3.347 1.00 64.75 128 SER A N 1
ATOM 976 C CA . SER A 1 128 ? 10.190 12.671 1.987 1.00 64.75 128 SER A CA 1
ATOM 977 C C . SER A 1 128 ? 10.956 11.342 1.942 1.00 64.75 128 SER A C 1
ATOM 979 O O . SER A 1 128 ? 11.516 10.993 0.907 1.00 64.75 128 SER A O 1
ATOM 981 N N . ASN A 1 129 ? 11.022 10.591 3.045 1.00 76.56 129 ASN A N 1
ATOM 982 C CA . ASN A 1 129 ? 11.685 9.295 3.042 1.00 76.56 129 ASN A CA 1
ATOM 983 C C . ASN A 1 129 ? 10.786 8.229 2.413 1.00 76.56 129 ASN A C 1
ATOM 985 O O . ASN A 1 129 ? 9.663 7.992 2.860 1.00 76.56 129 ASN A O 1
ATOM 989 N N . LEU A 1 130 ? 11.334 7.553 1.406 1.00 78.56 130 LEU A N 1
ATOM 990 C CA . LEU A 1 130 ? 10.742 6.377 0.786 1.00 78.56 130 LEU A CA 1
ATOM 991 C C . LEU A 1 130 ? 10.600 5.255 1.817 1.00 78.56 130 LEU A C 1
ATOM 993 O O . LEU A 1 130 ? 11.574 4.856 2.460 1.00 78.56 130 LEU A O 1
ATOM 997 N N . ILE A 1 131 ? 9.391 4.717 1.955 1.00 87.62 131 ILE A N 1
ATOM 998 C CA . ILE A 1 131 ? 9.140 3.536 2.784 1.00 87.62 131 ILE A CA 1
ATOM 999 C C . ILE A 1 131 ? 8.994 2.337 1.854 1.00 87.62 131 ILE A C 1
ATOM 1001 O O . ILE A 1 131 ? 8.111 2.337 1.002 1.00 87.62 131 ILE A O 1
ATOM 1005 N N . ASN A 1 132 ? 9.843 1.320 2.017 1.00 90.38 132 ASN A N 1
ATOM 1006 C CA . ASN A 1 132 ? 9.765 0.101 1.209 1.00 90.38 132 ASN A CA 1
ATOM 1007 C C . ASN A 1 132 ? 8.496 -0.692 1.556 1.00 90.38 132 ASN A C 1
ATOM 1009 O O . ASN A 1 132 ? 8.209 -0.922 2.730 1.00 90.38 132 ASN A O 1
ATOM 1013 N N . ILE A 1 133 ? 7.742 -1.125 0.553 1.00 92.00 133 ILE A N 1
ATOM 1014 C CA . ILE A 1 133 ? 6.557 -1.970 0.733 1.00 92.00 133 ILE A CA 1
ATOM 1015 C C . ILE A 1 133 ? 6.765 -3.338 0.085 1.00 92.00 133 ILE A C 1
ATOM 1017 O O . ILE A 1 133 ? 6.321 -4.349 0.638 1.00 92.00 133 ILE A O 1
ATOM 1021 N N . TYR A 1 134 ? 7.424 -3.376 -1.075 1.00 92.81 134 TYR A N 1
ATOM 1022 C CA . TYR A 1 134 ? 7.622 -4.591 -1.850 1.00 92.81 134 TYR A CA 1
ATOM 1023 C C . TYR A 1 134 ? 9.055 -4.679 -2.407 1.00 92.81 134 TYR A C 1
ATOM 1025 O O . TYR A 1 134 ? 9.513 -3.707 -2.999 1.00 92.81 134 TYR A O 1
ATOM 1033 N N . PRO A 1 135 ? 9.741 -5.834 -2.306 1.00 91.38 135 PRO A N 1
ATOM 1034 C CA . PRO A 1 135 ? 9.347 -7.012 -1.533 1.00 91.38 135 PRO A CA 1
ATOM 1035 C C . PRO A 1 135 ? 9.225 -6.677 -0.040 1.00 91.38 135 PRO A C 1
ATOM 1037 O O . PRO A 1 135 ? 9.899 -5.773 0.454 1.00 91.38 135 PRO A O 1
ATOM 1040 N N . ARG A 1 136 ? 8.331 -7.379 0.673 1.00 88.38 136 ARG A N 1
ATOM 1041 C CA . ARG A 1 136 ? 8.047 -7.092 2.089 1.00 88.38 136 ARG A CA 1
ATOM 1042 C C . ARG A 1 136 ? 9.340 -7.169 2.916 1.00 88.38 136 ARG A C 1
ATOM 1044 O O . ARG A 1 136 ? 9.936 -8.246 2.975 1.00 88.38 136 ARG A O 1
ATOM 1051 N N . PRO A 1 137 ? 9.771 -6.073 3.565 1.00 87.31 137 PRO A N 1
ATOM 1052 C CA . PRO A 1 137 ? 10.974 -6.091 4.385 1.00 87.31 137 PRO A CA 1
ATOM 1053 C C . PRO A 1 137 ? 10.711 -6.780 5.727 1.00 87.31 137 PRO A C 1
ATOM 1055 O O . PRO A 1 137 ? 9.592 -6.774 6.236 1.00 87.31 137 PRO A O 1
ATOM 1058 N N . THR A 1 138 ? 11.750 -7.327 6.350 1.00 88.38 138 THR A N 1
ATOM 1059 C CA . THR A 1 138 ? 11.659 -7.841 7.729 1.00 88.38 138 THR A CA 1
ATOM 1060 C C . THR A 1 138 ? 11.877 -6.711 8.741 1.00 88.38 138 THR A C 1
ATOM 1062 O O . THR A 1 138 ? 12.670 -5.798 8.486 1.00 88.38 138 THR A O 1
ATOM 1065 N N . LYS A 1 139 ? 11.285 -6.783 9.943 1.00 87.94 139 LYS A N 1
ATOM 1066 C CA . LYS A 1 139 ? 11.555 -5.824 11.045 1.00 87.94 139 LYS A CA 1
ATOM 1067 C C . LYS A 1 139 ? 13.039 -5.692 11.399 1.00 87.94 139 LYS A C 1
ATOM 1069 O O . LYS A 1 139 ? 13.463 -4.633 11.848 1.00 87.94 139 LYS A O 1
ATOM 1074 N N . ALA A 1 140 ? 13.836 -6.738 11.173 1.00 85.56 140 ALA A N 1
ATOM 1075 C CA . ALA A 1 140 ? 15.287 -6.694 11.355 1.00 85.56 140 ALA A CA 1
ATOM 1076 C C . ALA A 1 140 ? 15.986 -5.750 10.357 1.00 85.56 140 ALA A C 1
ATOM 1078 O O . ALA A 1 140 ? 16.975 -5.114 10.706 1.00 85.56 140 ALA A O 1
ATOM 1079 N N . GLN A 1 141 ? 15.468 -5.652 9.129 1.00 82.19 141 GLN A N 1
ATOM 1080 C CA . GLN A 1 141 ? 16.011 -4.792 8.076 1.00 82.19 141 GLN A CA 1
ATOM 1081 C C . GLN A 1 141 ? 15.498 -3.357 8.211 1.00 82.19 141 GLN A C 1
ATOM 1083 O O . GLN A 1 141 ? 16.245 -2.408 7.992 1.00 82.19 141 GLN A O 1
ATOM 1088 N N . GLN A 1 142 ? 14.219 -3.189 8.566 1.00 82.50 142 GLN A N 1
ATOM 1089 C CA . GLN A 1 142 ? 13.580 -1.879 8.686 1.00 82.50 142 GLN A CA 1
ATOM 1090 C C . GLN A 1 142 ? 12.673 -1.819 9.931 1.00 82.50 142 GLN A C 1
ATOM 1092 O O . GLN A 1 142 ? 11.458 -2.012 9.829 1.00 82.50 142 GLN A O 1
ATOM 1097 N N . PRO A 1 143 ? 13.230 -1.517 11.120 1.00 79.69 143 PRO A N 1
ATOM 1098 C CA . PRO A 1 143 ? 12.505 -1.621 12.392 1.00 79.69 143 PRO A CA 1
ATOM 1099 C C . PRO A 1 143 ? 11.326 -0.647 12.509 1.00 79.69 143 PRO A C 1
ATOM 1101 O O . PRO A 1 143 ? 10.315 -0.968 13.130 1.00 79.69 143 PRO A O 1
ATOM 1104 N N . ASN A 1 144 ? 11.416 0.516 11.860 1.00 84.12 144 ASN A N 1
ATOM 1105 C CA . ASN A 1 144 ? 10.379 1.550 11.903 1.00 84.12 144 ASN A CA 1
ATOM 1106 C C . ASN A 1 144 ? 9.366 1.446 10.752 1.00 84.12 144 ASN A C 1
ATOM 1108 O O . ASN A 1 144 ? 8.505 2.315 10.615 1.00 84.12 144 ASN A O 1
ATOM 1112 N N . ASN A 1 145 ? 9.456 0.410 9.912 1.00 87.69 145 ASN A N 1
ATOM 1113 C CA . ASN A 1 145 ? 8.577 0.270 8.762 1.00 87.69 145 ASN A CA 1
ATOM 1114 C C . ASN A 1 145 ? 7.241 -0.397 9.161 1.00 87.69 145 ASN A C 1
ATOM 1116 O O . ASN A 1 145 ? 7.241 -1.543 9.627 1.00 87.69 145 ASN A O 1
ATOM 1120 N N . PRO A 1 146 ? 6.091 0.278 8.969 1.00 86.12 146 PRO A N 1
ATOM 1121 C CA . PRO A 1 146 ? 4.769 -0.268 9.284 1.00 86.12 146 PRO A CA 1
ATOM 1122 C C . PRO A 1 146 ? 4.369 -1.470 8.413 1.00 86.12 146 PRO A C 1
ATOM 1124 O O . PRO A 1 146 ? 3.556 -2.273 8.861 1.00 86.12 146 PRO A O 1
ATOM 1127 N N . TYR A 1 147 ? 4.948 -1.618 7.221 1.00 88.25 147 TYR A N 1
ATOM 1128 C CA . TYR A 1 147 ? 4.683 -2.705 6.272 1.00 88.25 147 TYR A CA 1
ATOM 1129 C C . TYR A 1 147 ? 5.585 -3.930 6.469 1.00 88.25 147 TYR A C 1
ATOM 1131 O O . TYR A 1 147 ? 5.347 -4.959 5.839 1.00 88.25 147 TYR A O 1
ATOM 1139 N N . ALA A 1 148 ? 6.615 -3.817 7.313 1.00 88.44 148 ALA A N 1
ATOM 1140 C CA . ALA A 1 148 ? 7.540 -4.912 7.570 1.00 88.44 148 ALA A CA 1
ATOM 1141 C C . ALA A 1 148 ? 6.891 -6.053 8.373 1.00 88.44 148 ALA A C 1
ATOM 1143 O O . ALA A 1 148 ? 6.090 -5.781 9.276 1.00 88.44 148 ALA A O 1
ATOM 1144 N N . GLU A 1 149 ? 7.294 -7.289 8.064 1.00 85.88 149 GLU A N 1
ATOM 1145 C CA . GLU A 1 149 ? 6.947 -8.524 8.794 1.00 85.88 149 GLU A CA 1
ATOM 1146 C C . GLU A 1 149 ? 7.880 -8.782 9.982 1.00 85.88 149 GLU A C 1
ATOM 1148 O O . GLU A 1 149 ? 9.115 -8.585 9.848 1.00 85.88 149 GLU A O 1
#

pLDDT: mean 84.32, std 10.6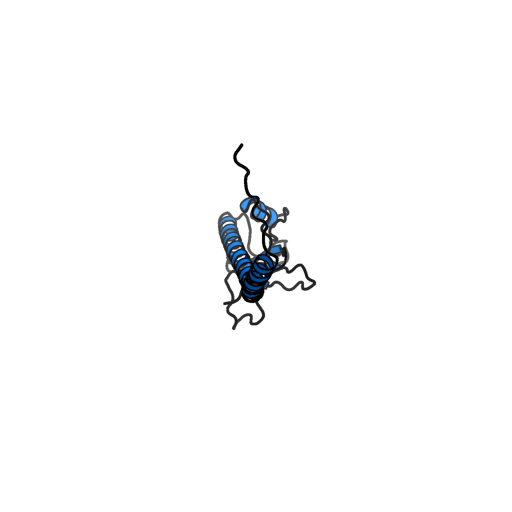1, range [46.81, 96.38]

Radius of gyration: 24.76 Å; Cα contacts (8 Å, |Δi|>4): 209; chains: 1; bounding box: 89×25×55 Å

Mean predicted aligned error: 8.47 Å